Protein AF-A0A5C7N641-F1 (afdb_monomer)

Solvent-accessible surface area (backbone atoms only — not comparable to full-atom values): 6372 Å² total; per-residue (Å²): 141,89,82,84,82,80,81,83,80,82,84,54,81,68,72,78,69,77,80,76,93,69,96,71,88,74,80,72,71,78,81,76,84,82,78,85,91,77,44,74,45,29,48,40,46,48,35,32,66,43,80,44,96,75,79,62,74,55,99,90,38,57,67,62,47,54,71,38,68,55,54,52,99,84,65,50,76,59,46,36,90,82,40,60,68,35,51,74,42,69,83,131

Foldseek 3Di:
DDDDDPDDDDDDPVVVPPDDPDDDDPPPPPCPDDDDPWDWAALEAQAATDTDPDADADPVGGPNGNVHFDADPVRHTDHCVNPVCNHVDDDD

Secondary structure (DSSP, 8-state):
---PPP------GGGGTS---S----------------EEE-SBTTSPPEEES---EETTEETTTT-B--B-TTSPBP-TTT-GGGGG----

pLDDT: mean 78.91, std 22.9, range [30.17, 97.62]

Sequence (92 aa):
MSVSPGSGGHWSIADLLSGCCGSEARTAARIDTMHLNGLFVYPIKSCAGLAVDAWDLDERGLVGDRSYMVVDERGDFLTQREAPQLATVCPE

Mean predicted aligned error: 14.31 Å

Structure (mmCIF, N/CA/C/O backbone):
data_AF-A0A5C7N641-F1
#
_entry.id   AF-A0A5C7N641-F1
#
loop_
_atom_site.group_PDB
_atom_site.id
_atom_site.type_symbol
_atom_site.label_atom_id
_atom_site.label_alt_id
_atom_site.label_comp_id
_atom_site.label_asym_id
_atom_site.label_entity_id
_atom_site.label_seq_id
_atom_site.pdbx_PDB_ins_code
_atom_site.Cartn_x
_atom_site.Cartn_y
_atom_site.Cartn_z
_atom_site.occupancy
_atom_site.B_iso_or_equiv
_atom_site.auth_seq_id
_atom_site.auth_comp_id
_atom_site.auth_asym_id
_atom_site.auth_atom_id
_atom_site.pdbx_PDB_model_num
ATOM 1 N N . MET A 1 1 ? 2.346 27.410 -49.945 1.00 36.22 1 MET A N 1
ATOM 2 C CA . MET A 1 1 ? 2.157 27.473 -48.482 1.00 36.22 1 MET A CA 1
ATOM 3 C C . MET A 1 1 ? 3.330 26.765 -47.840 1.00 36.22 1 MET A C 1
ATOM 5 O O . MET A 1 1 ? 3.460 25.560 -47.985 1.00 36.22 1 MET A O 1
ATOM 9 N N . SER A 1 2 ? 4.235 27.541 -47.255 1.00 30.17 2 SER A N 1
ATOM 10 C CA . SER A 1 2 ? 5.432 27.086 -46.552 1.00 30.17 2 SER A CA 1
ATOM 11 C C . SER A 1 2 ? 5.162 27.122 -45.051 1.00 30.17 2 SER A C 1
ATOM 13 O O . SER A 1 2 ? 4.817 28.181 -44.529 1.00 30.17 2 SER A O 1
ATOM 15 N N . VAL A 1 3 ? 5.339 25.992 -44.370 1.00 35.31 3 VAL A N 1
ATOM 16 C CA . VAL A 1 3 ? 5.433 25.930 -42.908 1.00 35.31 3 VAL A CA 1
ATOM 17 C C . VAL A 1 3 ? 6.716 25.169 -42.590 1.00 35.31 3 VAL A C 1
ATOM 19 O O . VAL A 1 3 ? 6.847 23.996 -42.929 1.00 35.31 3 VAL A O 1
ATOM 22 N N . SER A 1 4 ? 7.691 25.874 -42.022 1.00 34.88 4 SER A N 1
ATOM 23 C CA . SER A 1 4 ? 8.970 25.322 -41.569 1.00 34.88 4 SER A CA 1
ATOM 24 C C . SER A 1 4 ? 8.804 24.632 -40.209 1.00 34.88 4 SER A C 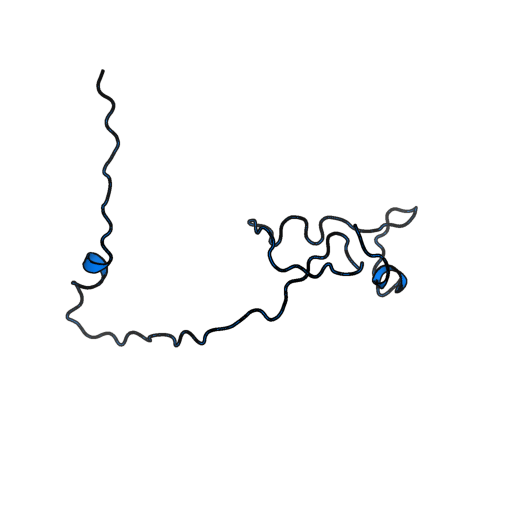1
ATOM 26 O O . SER A 1 4 ? 8.191 25.235 -39.327 1.00 34.88 4 SER A O 1
ATOM 28 N N . PRO A 1 5 ? 9.402 23.453 -39.963 1.00 41.62 5 PRO A N 1
ATOM 29 C CA . PRO A 1 5 ? 9.698 22.997 -38.613 1.00 41.62 5 PRO A CA 1
ATOM 30 C C . PRO A 1 5 ? 11.058 23.561 -38.175 1.00 41.62 5 PRO A C 1
ATOM 32 O O . PRO A 1 5 ? 12.056 23.452 -38.890 1.00 41.62 5 PRO A O 1
ATOM 35 N N . GLY A 1 6 ? 11.081 24.202 -37.007 1.00 38.34 6 GLY A N 1
ATOM 36 C CA . GLY A 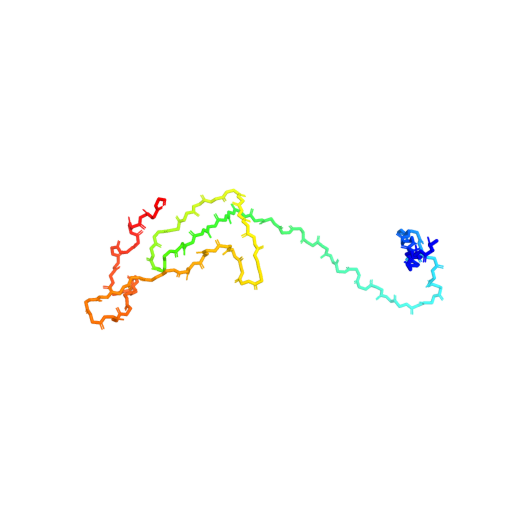1 6 ? 12.287 24.739 -36.384 1.00 38.34 6 GLY A CA 1
ATOM 37 C C . GLY A 1 6 ? 13.311 23.645 -36.075 1.00 38.34 6 GLY A C 1
ATOM 38 O O . GLY A 1 6 ? 12.969 22.606 -35.520 1.00 38.34 6 GLY A O 1
ATOM 39 N N . SER A 1 7 ? 14.554 23.911 -36.483 1.00 45.22 7 SER A N 1
ATOM 40 C CA . SER A 1 7 ? 15.825 23.343 -36.010 1.00 45.22 7 SER A CA 1
ATOM 41 C C . SER A 1 7 ? 15.746 22.047 -35.189 1.00 45.22 7 SER A C 1
ATOM 43 O O . SER A 1 7 ? 15.700 22.070 -33.958 1.00 45.22 7 SER A O 1
ATOM 45 N N . GLY A 1 8 ? 15.840 20.913 -35.886 1.00 40.03 8 GLY A N 1
ATOM 46 C CA . GLY A 1 8 ? 16.262 19.651 -35.293 1.00 40.03 8 GLY A CA 1
ATOM 47 C C . GLY A 1 8 ? 17.738 19.723 -34.901 1.00 40.03 8 GLY A C 1
ATOM 48 O O . GLY A 1 8 ? 18.612 19.762 -35.765 1.00 40.03 8 GLY A O 1
ATOM 49 N N . GLY A 1 9 ? 18.011 19.747 -33.599 1.00 43.78 9 GLY A N 1
ATOM 50 C CA . GLY A 1 9 ? 19.333 19.444 -33.062 1.00 43.78 9 GLY A CA 1
ATOM 51 C C . GLY A 1 9 ? 19.522 17.931 -33.046 1.00 43.78 9 GLY A C 1
ATOM 52 O O . GLY A 1 9 ? 18.836 17.227 -32.309 1.00 43.78 9 GLY A O 1
ATOM 53 N N . HIS A 1 10 ? 20.417 17.424 -33.886 1.00 41.88 10 HIS A N 1
ATOM 54 C CA . HIS A 1 10 ? 20.952 16.073 -33.765 1.00 41.88 10 HIS A CA 1
ATOM 55 C C . HIS A 1 10 ? 21.932 16.078 -32.585 1.00 41.88 10 HIS A C 1
ATOM 57 O O . HIS A 1 10 ? 22.986 16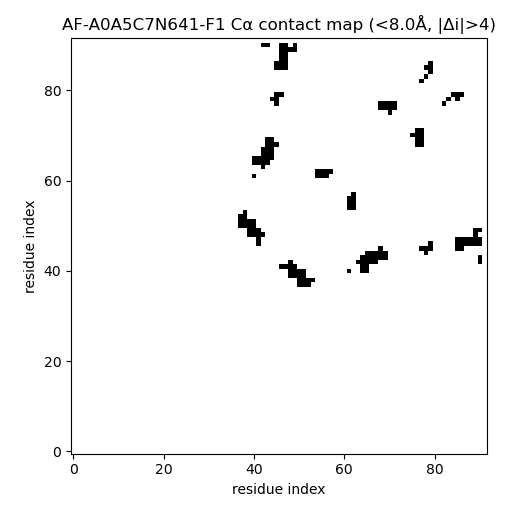.695 -32.682 1.00 41.88 10 HIS A O 1
ATOM 63 N N . TRP A 1 11 ? 21.576 15.450 -31.464 1.00 45.81 11 TRP A N 1
ATOM 64 C CA . TRP A 1 11 ? 22.476 15.310 -30.316 1.00 45.81 11 TRP A CA 1
ATOM 65 C C . TRP A 1 11 ? 23.161 13.948 -30.419 1.00 45.81 11 TRP A C 1
ATOM 67 O O . TRP A 1 11 ? 22.590 12.929 -30.026 1.00 45.81 11 TRP A O 1
ATOM 77 N N . SER A 1 12 ? 24.359 13.908 -31.003 1.00 51.03 12 SER A N 1
ATOM 78 C CA . SER A 1 12 ? 25.182 12.700 -30.983 1.00 51.03 12 SER A CA 1
ATOM 79 C C . SER A 1 12 ? 25.862 12.575 -29.621 1.00 51.03 12 SER A C 1
ATOM 81 O O . SER A 1 12 ? 26.415 13.539 -29.096 1.00 51.03 12 SER A O 1
ATOM 83 N N . ILE A 1 13 ? 25.886 11.362 -29.061 1.00 54.00 13 ILE A N 1
ATOM 84 C CA . ILE A 1 13 ? 26.623 11.041 -27.824 1.00 54.00 13 ILE A CA 1
ATOM 85 C C . ILE A 1 13 ? 28.118 11.403 -27.961 1.00 54.00 13 ILE A C 1
ATOM 87 O O . ILE A 1 13 ? 28.779 11.703 -26.968 1.00 54.00 13 ILE A O 1
ATOM 91 N N . ALA A 1 14 ? 28.649 11.437 -29.189 1.00 53.12 14 ALA A N 1
ATOM 92 C CA . ALA A 1 14 ? 30.031 11.826 -29.460 1.00 53.12 14 ALA A CA 1
ATOM 93 C C . ALA A 1 14 ? 30.314 13.324 -29.210 1.00 53.12 14 ALA A C 1
ATOM 95 O O . ALA A 1 14 ? 31.438 13.669 -28.843 1.00 53.12 14 ALA A O 1
ATOM 96 N N . ASP A 1 15 ? 29.311 14.202 -29.328 1.00 49.25 15 ASP A N 1
ATOM 97 C CA . ASP A 1 15 ? 29.491 15.654 -29.162 1.00 49.25 15 ASP A CA 1
ATOM 98 C C . ASP A 1 15 ? 29.662 16.060 -27.689 1.00 49.25 15 ASP A C 1
ATOM 100 O O . ASP A 1 15 ? 30.272 17.083 -27.383 1.00 49.25 15 ASP A O 1
ATOM 104 N N . LEU A 1 16 ? 29.207 15.219 -26.753 1.00 54.16 16 LEU A N 1
ATOM 105 C CA . LEU A 1 16 ? 29.373 15.430 -25.310 1.00 54.16 16 LEU A CA 1
ATOM 106 C C . LEU A 1 16 ? 30.783 15.099 -24.794 1.00 54.16 16 LEU A C 1
ATOM 108 O O . LEU A 1 16 ? 31.105 15.432 -23.654 1.00 54.16 16 LEU A O 1
ATOM 112 N N . LEU A 1 17 ? 31.631 14.448 -25.597 1.00 54.88 17 LEU A N 1
ATOM 113 C CA . LEU A 1 17 ? 32.933 13.944 -25.141 1.00 54.88 17 LEU A CA 1
ATOM 114 C C . LEU A 1 17 ? 34.146 14.664 -25.746 1.00 54.88 17 LEU A C 1
ATOM 116 O O . LEU A 1 17 ? 35.263 14.438 -25.284 1.00 54.88 17 LEU A O 1
ATOM 120 N N . SER A 1 18 ? 33.964 15.557 -26.723 1.00 51.22 18 SER A N 1
ATOM 121 C CA . SER A 1 18 ? 35.087 16.141 -27.475 1.00 51.22 18 SER A CA 1
ATOM 122 C C . SER A 1 18 ? 35.474 17.572 -27.074 1.00 51.22 18 SER A C 1
ATOM 124 O O . SER A 1 18 ? 36.004 18.325 -27.892 1.00 51.22 18 SER A O 1
ATOM 126 N N . GLY A 1 19 ? 35.256 17.961 -25.816 1.00 47.34 19 GLY A N 1
ATOM 127 C CA . GLY A 1 19 ? 35.595 19.308 -25.358 1.00 47.34 19 GLY A CA 1
ATOM 128 C C . GLY A 1 19 ? 35.880 19.414 -23.869 1.00 47.34 19 GLY A C 1
ATOM 129 O O . GLY A 1 19 ? 35.109 20.052 -23.174 1.00 47.34 19 GLY A O 1
ATOM 130 N N . CYS A 1 20 ? 36.974 18.817 -23.382 1.00 42.22 20 CYS A N 1
ATOM 131 C CA . CYS A 1 20 ? 37.573 19.145 -22.077 1.00 42.22 20 CYS A CA 1
ATOM 132 C C . CYS A 1 20 ? 39.040 18.671 -22.027 1.00 42.22 20 CYS A C 1
ATOM 134 O O . CYS A 1 20 ? 39.350 17.605 -21.496 1.00 42.22 20 CYS A O 1
ATOM 136 N N . CYS A 1 21 ? 39.956 19.467 -22.586 1.00 44.25 21 CYS A N 1
ATOM 137 C CA . CYS A 1 21 ? 41.355 19.462 -22.156 1.00 44.25 21 CYS A CA 1
ATOM 138 C C . CYS A 1 21 ? 41.475 20.515 -21.051 1.00 44.25 21 CYS A C 1
ATOM 140 O O . CYS A 1 21 ? 41.463 21.711 -21.331 1.00 44.25 21 CYS A O 1
ATOM 142 N N . GLY A 1 22 ? 41.501 20.067 -19.799 1.00 43.56 22 GLY A N 1
ATOM 143 C CA . GLY A 1 22 ? 41.584 20.952 -18.641 1.00 43.56 22 GLY A CA 1
ATOM 144 C C . GLY A 1 22 ? 41.036 20.285 -17.389 1.00 43.56 22 GLY A C 1
ATOM 145 O O . GLY A 1 22 ? 39.835 20.107 -17.261 1.00 43.56 22 GLY A O 1
ATOM 146 N N . SER A 1 23 ? 41.958 19.872 -16.520 1.00 56.31 23 SER A N 1
ATOM 147 C CA . SER A 1 23 ? 41.809 19.647 -15.078 1.00 56.31 23 SER A CA 1
ATOM 148 C C . SER A 1 23 ? 40.421 19.934 -14.487 1.00 56.31 23 SER A C 1
ATOM 150 O O . SER A 1 23 ? 40.140 21.075 -14.144 1.00 56.31 23 SER A O 1
ATOM 152 N N . GLU A 1 24 ? 39.639 18.887 -14.232 1.00 43.28 24 GLU A N 1
ATOM 153 C CA . GLU A 1 24 ? 38.748 18.819 -13.072 1.00 43.28 24 GLU A CA 1
ATOM 154 C C . GLU A 1 24 ? 38.382 17.355 -12.832 1.00 43.28 24 GLU A C 1
ATOM 156 O O . GLU A 1 24 ? 37.876 16.648 -13.708 1.00 43.28 24 GLU A O 1
ATOM 161 N N . ALA A 1 25 ? 38.749 16.867 -11.650 1.00 49.72 25 ALA A N 1
ATOM 162 C CA . ALA A 1 25 ? 38.477 15.519 -11.198 1.00 49.72 25 ALA A CA 1
ATOM 163 C C . ALA A 1 25 ? 36.963 15.276 -11.225 1.00 49.72 25 ALA A C 1
ATOM 165 O O . ALA A 1 25 ? 36.234 15.673 -10.319 1.00 49.72 25 ALA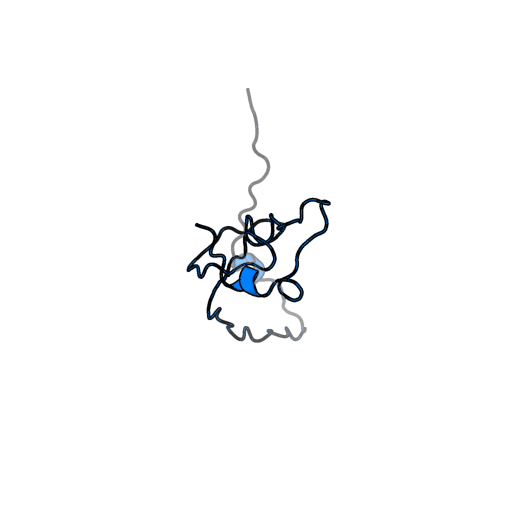 A O 1
ATOM 166 N N . ARG A 1 26 ? 36.480 14.615 -12.281 1.00 49.62 26 ARG A N 1
ATOM 167 C CA . ARG A 1 26 ? 35.128 14.070 -12.309 1.00 49.62 26 ARG A CA 1
ATOM 168 C C . ARG A 1 26 ? 35.066 12.998 -11.233 1.00 49.62 26 ARG A C 1
ATOM 170 O O . ARG A 1 26 ? 35.589 11.901 -11.422 1.00 49.62 26 ARG A O 1
ATOM 177 N N . THR A 1 27 ? 34.424 13.318 -10.114 1.00 53.91 27 THR A N 1
ATOM 178 C CA . THR A 1 27 ? 33.841 12.325 -9.214 1.00 53.91 27 THR A CA 1
ATOM 179 C C . THR A 1 27 ? 32.858 11.512 -10.046 1.00 53.91 27 THR A C 1
ATOM 181 O O . THR A 1 27 ? 31.684 11.849 -10.164 1.00 53.91 27 THR A O 1
ATOM 184 N N . ALA A 1 28 ? 33.361 10.466 -10.700 1.00 59.72 28 ALA A N 1
ATOM 185 C CA . ALA A 1 28 ? 32.547 9.391 -11.221 1.00 59.72 28 ALA A CA 1
ATOM 186 C C . ALA A 1 28 ? 31.926 8.729 -9.992 1.00 59.72 28 ALA A C 1
ATOM 188 O O . ALA A 1 28 ? 32.549 7.890 -9.340 1.00 59.72 28 ALA A O 1
ATOM 189 N N . ALA A 1 29 ? 30.740 9.204 -9.612 1.00 65.69 29 ALA A N 1
ATOM 190 C CA . ALA A 1 29 ? 29.919 8.542 -8.621 1.00 65.69 29 ALA A CA 1
ATOM 191 C C . ALA A 1 29 ? 29.815 7.076 -9.051 1.00 65.69 29 ALA A C 1
ATOM 193 O O . ALA A 1 29 ? 29.410 6.781 -10.178 1.00 65.69 29 ALA A O 1
ATOM 194 N N . ARG A 1 30 ? 30.265 6.161 -8.190 1.00 66.44 30 ARG A N 1
ATOM 195 C CA . ARG A 1 30 ? 30.036 4.735 -8.400 1.00 66.44 30 ARG A CA 1
ATOM 196 C C . ARG A 1 30 ? 28.529 4.549 -8.541 1.00 66.44 30 ARG A C 1
ATOM 198 O O . ARG A 1 30 ? 27.789 4.883 -7.620 1.00 66.44 30 ARG A O 1
ATOM 205 N N . ILE A 1 31 ? 28.084 4.056 -9.694 1.00 71.44 31 ILE A N 1
ATOM 206 C CA . ILE A 1 31 ? 26.729 3.527 -9.830 1.00 71.44 31 ILE A CA 1
ATOM 207 C C . ILE A 1 31 ? 26.751 2.185 -9.099 1.00 71.44 31 ILE A C 1
ATOM 209 O O . ILE A 1 31 ? 26.989 1.139 -9.702 1.00 71.44 31 ILE A O 1
ATOM 213 N N . ASP A 1 32 ? 26.581 2.217 -7.780 1.00 80.00 32 ASP A N 1
ATOM 214 C CA . ASP A 1 32 ? 26.207 1.006 -7.062 1.00 80.00 32 ASP A CA 1
ATOM 215 C C . ASP A 1 32 ? 24.795 0.650 -7.528 1.00 80.00 32 ASP A C 1
ATOM 217 O O . ASP A 1 32 ? 23.845 1.423 -7.392 1.00 80.00 32 ASP A O 1
ATOM 221 N N . THR A 1 33 ? 24.688 -0.491 -8.203 1.00 84.69 33 THR A N 1
ATOM 222 C CA . THR A 1 33 ? 23.442 -0.913 -8.841 1.00 84.69 33 THR A CA 1
ATOM 223 C C . THR A 1 33 ? 22.505 -1.442 -7.759 1.00 84.69 33 THR A C 1
ATOM 225 O O . THR A 1 33 ? 22.751 -2.497 -7.178 1.00 84.69 33 THR A O 1
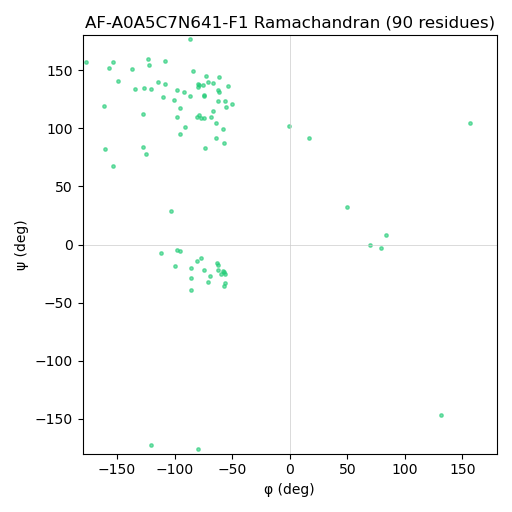ATOM 228 N N . MET A 1 34 ? 21.447 -0.688 -7.457 1.00 89.75 34 MET A N 1
ATOM 229 C CA . MET A 1 34 ? 20.401 -1.096 -6.520 1.00 89.75 34 MET A CA 1
ATOM 230 C C . MET A 1 34 ? 19.276 -1.804 -7.278 1.00 89.75 34 MET A C 1
ATOM 232 O O . MET A 1 34 ? 18.773 -1.292 -8.276 1.00 89.75 34 MET A O 1
ATOM 236 N N . HIS A 1 35 ? 18.866 -2.969 -6.779 1.00 92.00 35 HIS A N 1
ATOM 237 C CA . HIS A 1 35 ? 17.748 -3.737 -7.323 1.00 92.00 35 HIS A CA 1
ATOM 238 C C . HIS A 1 35 ? 16.543 -3.671 -6.382 1.00 92.00 35 HIS A C 1
ATOM 240 O O . HIS A 1 35 ? 16.687 -3.791 -5.164 1.00 92.00 35 HIS A O 1
ATOM 246 N N . LEU A 1 36 ? 15.348 -3.508 -6.954 1.00 92.88 36 LEU A N 1
ATOM 247 C CA . LEU A 1 36 ? 14.093 -3.645 -6.221 1.00 92.88 36 LEU A CA 1
ATOM 248 C C . LEU A 1 36 ? 13.825 -5.131 -5.961 1.00 92.88 36 LEU A C 1
ATOM 250 O O . LEU A 1 36 ? 13.837 -5.932 -6.890 1.00 92.88 36 LEU A O 1
ATOM 254 N N . ASN A 1 37 ? 13.577 -5.493 -4.702 1.00 96.06 37 ASN A N 1
ATOM 255 C CA . ASN A 1 37 ? 13.238 -6.870 -4.321 1.00 96.06 37 ASN A CA 1
ATOM 256 C C . ASN A 1 37 ? 11.735 -7.178 -4.454 1.00 96.06 37 ASN A C 1
ATOM 258 O O . ASN A 1 37 ? 11.337 -8.335 -4.497 1.00 96.06 37 ASN A O 1
ATOM 262 N N . GLY A 1 38 ? 10.889 -6.151 -4.480 1.00 96.12 38 GLY A N 1
ATOM 263 C CA . GLY A 1 38 ? 9.447 -6.304 -4.616 1.00 96.12 38 GLY A CA 1
ATOM 264 C C . GLY A 1 38 ? 8.753 -4.953 -4.685 1.00 96.12 38 GLY A C 1
ATOM 265 O O . GLY A 1 38 ? 9.295 -3.948 -4.217 1.00 96.12 38 GLY A O 1
ATOM 266 N N . LEU A 1 39 ? 7.560 -4.948 -5.271 1.00 97.00 39 LEU A N 1
ATOM 267 C CA . LEU A 1 39 ? 6.719 -3.772 -5.426 1.00 97.00 39 LEU A CA 1
ATOM 268 C C . LEU A 1 39 ? 5.333 -4.072 -4.854 1.00 97.00 39 LEU A C 1
ATOM 270 O O . LEU A 1 39 ? 4.774 -5.146 -5.079 1.00 97.00 39 LEU A O 1
ATOM 274 N N . PHE A 1 40 ? 4.807 -3.127 -4.077 1.00 96.62 40 PHE A N 1
ATOM 275 C CA . PHE A 1 40 ? 3.527 -3.268 -3.394 1.00 96.62 40 PHE A CA 1
ATOM 276 C C . PHE A 1 40 ? 2.694 -2.002 -3.556 1.00 96.62 40 PHE A C 1
ATOM 278 O O . PHE A 1 40 ? 3.203 -0.902 -3.339 1.00 96.62 40 PHE A O 1
ATOM 285 N N . VAL A 1 41 ? 1.415 -2.173 -3.885 1.00 96.75 41 VAL A N 1
ATOM 286 C CA . VAL A 1 41 ? 0.435 -1.088 -4.033 1.00 96.75 41 VAL A CA 1
ATOM 287 C C . VAL A 1 41 ? -0.630 -1.226 -2.950 1.00 96.75 41 VAL A C 1
ATOM 289 O O . VAL A 1 41 ? -1.081 -2.327 -2.649 1.00 96.75 41 VAL A O 1
ATOM 292 N N . TYR A 1 42 ? -1.056 -0.112 -2.365 1.00 96.94 42 TYR A N 1
ATOM 293 C CA . TYR A 1 42 ? -2.054 -0.048 -1.300 1.00 96.94 42 TYR A CA 1
ATOM 294 C C . TYR A 1 42 ? -3.194 0.890 -1.714 1.00 96.94 42 TYR A C 1
ATOM 296 O O . TYR A 1 42 ? -3.244 2.027 -1.237 1.00 96.94 42 TYR A O 1
ATOM 304 N N . PRO A 1 43 ? -4.135 0.455 -2.575 1.00 95.94 43 PRO A N 1
ATOM 305 C CA . PRO A 1 43 ? -5.189 1.335 -3.092 1.00 95.94 43 PRO A CA 1
ATOM 306 C C . PRO A 1 43 ? -6.031 1.983 -1.981 1.00 95.94 43 PRO A C 1
ATOM 308 O O . PRO A 1 43 ? -6.413 3.151 -2.074 1.00 95.94 43 PRO A O 1
ATOM 311 N N . ILE A 1 44 ? -6.268 1.235 -0.896 1.00 96.81 44 ILE A N 1
ATOM 312 C CA . ILE A 1 44 ? -6.982 1.686 0.301 1.00 96.81 44 ILE A CA 1
ATOM 313 C C . ILE A 1 44 ? -5.991 1.807 1.464 1.00 96.81 44 ILE A C 1
ATOM 315 O O . ILE A 1 44 ? -5.284 0.857 1.810 1.00 96.81 44 ILE A O 1
ATOM 319 N N . LYS A 1 45 ? -5.955 2.977 2.110 1.00 95.56 45 LYS A N 1
ATOM 320 C CA . LYS A 1 45 ? -5.144 3.220 3.308 1.00 95.56 45 LYS A CA 1
ATOM 321 C C . LYS A 1 45 ? -5.449 2.173 4.383 1.00 95.56 45 LYS A C 1
ATOM 323 O O . LYS A 1 45 ? -6.605 1.904 4.684 1.00 95.56 45 LYS A O 1
ATOM 328 N N . SER A 1 46 ? -4.392 1.662 5.016 1.00 95.81 46 SER A N 1
ATOM 329 C CA . SER A 1 46 ? -4.457 0.714 6.140 1.00 95.81 46 SER A CA 1
ATOM 330 C C . SER A 1 46 ? -4.950 -0.702 5.806 1.00 95.81 46 SER A C 1
ATOM 332 O O . SER A 1 46 ? -4.940 -1.544 6.706 1.00 95.81 46 SER A O 1
ATOM 334 N N . CYS A 1 47 ? -5.290 -0.985 4.543 1.00 96.50 47 CYS A N 1
ATOM 335 C CA . CYS A 1 47 ? -5.645 -2.322 4.063 1.00 96.50 47 CYS A CA 1
ATOM 336 C C . CYS A 1 47 ? -4.427 -3.152 3.621 1.00 96.50 47 CYS A C 1
ATOM 338 O O . CYS A 1 47 ? -3.287 -2.674 3.664 1.00 96.50 47 CYS A O 1
ATOM 340 N N . ALA A 1 48 ? -4.660 -4.408 3.224 1.00 96.00 48 ALA A N 1
ATOM 341 C CA . ALA A 1 48 ? -3.614 -5.273 2.687 1.00 96.00 48 ALA A CA 1
ATOM 342 C C . ALA A 1 48 ? -3.018 -4.688 1.396 1.00 96.00 48 ALA A C 1
ATOM 344 O O . ALA A 1 48 ? -3.718 -4.073 0.591 1.00 96.00 48 ALA A O 1
ATOM 345 N N . GLY A 1 49 ? -1.711 -4.883 1.215 1.00 94.81 49 GLY A N 1
ATOM 346 C CA . GLY A 1 49 ? -1.011 -4.487 -0.005 1.00 94.81 49 GLY A CA 1
ATOM 347 C C . GLY A 1 49 ? -1.126 -5.545 -1.096 1.00 94.81 49 GLY A C 1
ATOM 348 O O . GLY A 1 49 ? -1.162 -6.741 -0.809 1.00 94.81 49 GLY A O 1
ATOM 349 N N . LEU A 1 50 ? -1.118 -5.091 -2.342 1.00 94.81 50 LEU A N 1
ATOM 350 C CA . LEU A 1 50 ? -1.086 -5.909 -3.546 1.00 94.81 50 LEU A CA 1
ATOM 351 C C . LEU A 1 50 ? 0.363 -6.050 -4.001 1.00 94.81 50 LEU A C 1
ATOM 353 O O . LEU A 1 50 ? 1.000 -5.047 -4.317 1.00 94.81 50 LEU A O 1
ATOM 357 N N . ALA A 1 51 ? 0.890 -7.273 -4.019 1.00 96.12 51 ALA A N 1
ATOM 358 C CA . ALA A 1 51 ? 2.196 -7.548 -4.611 1.00 96.12 51 ALA A CA 1
ATOM 359 C C . ALA A 1 51 ? 2.080 -7.511 -6.140 1.00 96.12 51 ALA A C 1
ATOM 361 O O . ALA A 1 51 ? 1.203 -8.165 -6.702 1.00 96.12 51 ALA A O 1
ATOM 362 N N . VAL A 1 52 ? 2.953 -6.753 -6.801 1.00 95.50 52 VAL A N 1
ATOM 363 C CA . VAL A 1 52 ? 2.914 -6.550 -8.255 1.00 95.50 52 VAL A CA 1
ATOM 364 C C . VAL A 1 52 ? 4.314 -6.640 -8.857 1.00 95.50 52 VAL A C 1
ATOM 366 O O . VAL A 1 52 ? 5.301 -6.306 -8.205 1.00 95.50 52 VAL A O 1
ATOM 369 N N . ASP A 1 53 ? 4.397 -7.060 -10.117 1.00 96.38 53 ASP A N 1
ATOM 370 C CA . ASP A 1 53 ? 5.670 -7.125 -10.851 1.00 96.38 53 ASP A CA 1
ATOM 371 C C . ASP A 1 53 ? 6.028 -5.784 -11.510 1.00 96.38 53 ASP A C 1
ATOM 373 O O . ASP A 1 53 ? 7.199 -5.454 -11.696 1.00 96.38 53 ASP A O 1
ATOM 377 N N . ALA A 1 54 ? 5.009 -5.003 -11.864 1.00 96.19 54 ALA A N 1
ATOM 378 C CA . ALA A 1 54 ? 5.126 -3.695 -12.488 1.00 96.19 54 ALA A CA 1
ATOM 379 C C . ALA A 1 54 ? 3.889 -2.854 -12.160 1.00 96.19 54 ALA A C 1
ATOM 381 O O . ALA A 1 54 ? 2.826 -3.397 -11.856 1.00 96.19 54 ALA A O 1
ATOM 382 N N . TRP A 1 55 ? 4.030 -1.533 -12.230 1.00 97.00 55 TRP A N 1
ATOM 383 C CA . TRP A 1 55 ? 2.929 -0.603 -12.018 1.00 97.00 55 TRP A CA 1
ATOM 384 C C . TRP A 1 55 ? 3.213 0.734 -12.700 1.00 97.00 55 TRP A C 1
ATOM 386 O O . TRP A 1 55 ? 4.377 1.117 -12.845 1.00 97.00 55 TRP A O 1
ATOM 396 N N . ASP A 1 56 ? 2.158 1.445 -13.087 1.00 97.62 56 ASP A N 1
ATOM 397 C CA . ASP A 1 56 ? 2.290 2.764 -13.697 1.00 97.62 56 ASP A CA 1
ATOM 398 C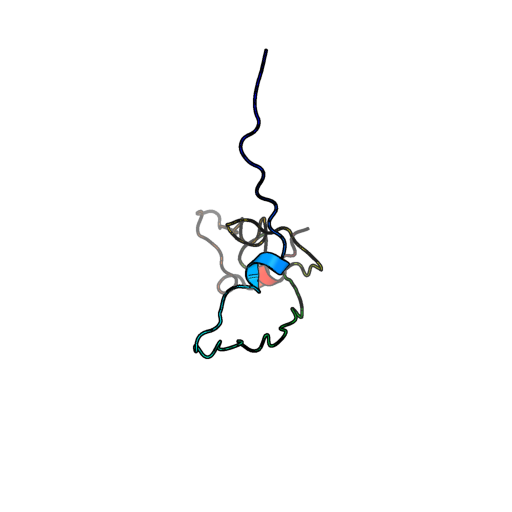 C . ASP A 1 56 ? 2.689 3.816 -12.657 1.00 97.62 56 ASP A C 1
ATOM 400 O O . ASP A 1 56 ? 2.260 3.781 -11.498 1.00 97.62 56 ASP A O 1
ATOM 404 N N . LEU A 1 57 ? 3.507 4.776 -13.085 1.00 97.56 57 LEU A N 1
ATOM 405 C CA . LEU A 1 57 ? 3.984 5.877 -12.256 1.00 97.56 57 LEU A CA 1
ATOM 406 C C . LEU A 1 57 ? 3.559 7.212 -12.868 1.00 97.56 57 LEU A C 1
ATOM 408 O O . LEU A 1 57 ? 3.759 7.445 -14.060 1.00 97.56 57 LEU A O 1
ATOM 412 N N . ASP A 1 58 ? 3.031 8.100 -12.034 1.00 96.25 58 ASP A N 1
ATOM 413 C CA . ASP A 1 58 ? 2.774 9.496 -12.370 1.00 96.25 58 ASP A CA 1
ATOM 414 C C . ASP A 1 58 ? 3.548 10.446 -11.434 1.00 96.25 58 ASP A C 1
ATOM 416 O O . ASP A 1 58 ? 4.391 10.038 -10.632 1.00 96.25 58 ASP A O 1
ATOM 420 N N . GLU A 1 59 ? 3.277 11.745 -11.542 1.00 96.69 59 GLU A N 1
ATOM 421 C CA . GLU A 1 59 ? 3.891 12.785 -10.706 1.00 96.69 59 GLU A CA 1
ATOM 422 C C . GLU A 1 59 ? 3.571 12.668 -9.201 1.00 96.69 59 GLU A C 1
ATOM 424 O O . GLU A 1 59 ? 4.251 13.281 -8.376 1.00 96.69 59 GLU A O 1
ATOM 429 N N . ARG A 1 60 ? 2.550 1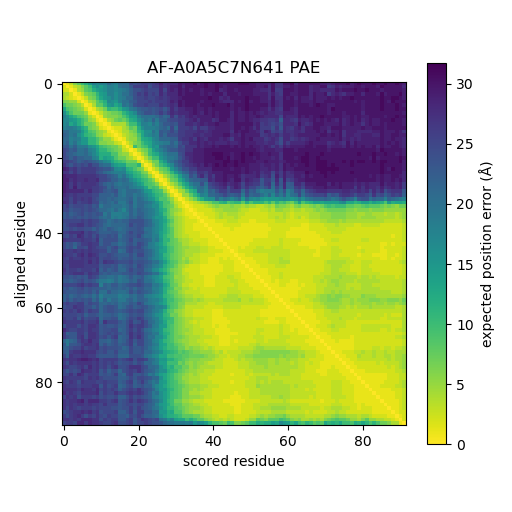1.887 -8.829 1.00 93.88 60 ARG A N 1
ATOM 430 C CA . ARG A 1 60 ? 2.098 11.649 -7.450 1.00 93.88 60 ARG A CA 1
ATOM 431 C C . ARG A 1 60 ? 2.624 10.327 -6.891 1.00 93.88 60 ARG A C 1
ATOM 433 O O . ARG A 1 60 ? 2.638 10.164 -5.670 1.00 93.88 60 ARG A O 1
ATOM 440 N N . GLY A 1 61 ? 3.071 9.413 -7.748 1.00 95.12 61 GLY A N 1
ATOM 441 C CA . GLY A 1 61 ? 3.653 8.130 -7.373 1.00 95.12 61 GLY A CA 1
ATOM 442 C C . GLY A 1 61 ? 3.043 6.974 -8.157 1.00 95.12 61 GLY A C 1
ATOM 443 O O . GLY A 1 61 ? 2.714 7.111 -9.332 1.00 95.12 61 GLY A O 1
ATOM 444 N N . LEU A 1 62 ? 2.939 5.807 -7.516 1.00 96.81 62 LEU A N 1
ATOM 445 C CA . LEU A 1 62 ? 2.273 4.648 -8.110 1.00 96.81 62 LEU A CA 1
ATOM 446 C C . LEU A 1 62 ? 0.801 5.001 -8.344 1.00 96.81 62 LEU A C 1
ATOM 448 O O . LEU A 1 62 ? 0.102 5.389 -7.406 1.00 96.81 62 LEU A O 1
ATOM 452 N N . VAL A 1 63 ? 0.334 4.879 -9.585 1.00 97.12 63 VAL A N 1
ATOM 453 C CA . VAL A 1 63 ? -1.016 5.305 -9.972 1.00 97.12 63 VAL A CA 1
ATOM 454 C C . VAL A 1 63 ? -2.061 4.613 -9.091 1.00 97.12 63 VAL A C 1
ATOM 456 O O . VAL A 1 63 ? -2.101 3.390 -8.997 1.00 97.12 63 VAL A O 1
ATOM 459 N N . GLY A 1 64 ? -2.911 5.390 -8.419 1.00 94.44 64 GLY A N 1
ATOM 460 C CA . GLY A 1 64 ? -3.969 4.859 -7.551 1.00 94.44 64 GLY A CA 1
ATOM 461 C C . GLY A 1 64 ? -3.521 4.394 -6.158 1.00 94.44 64 GLY A C 1
ATOM 462 O O . GLY A 1 64 ? -4.378 4.051 -5.340 1.00 94.44 64 GLY A O 1
ATOM 463 N N . ASP A 1 65 ? -2.225 4.429 -5.827 1.00 96.50 65 ASP A N 1
ATOM 464 C CA . ASP A 1 65 ? -1.754 4.103 -4.477 1.00 96.50 65 ASP A CA 1
ATOM 465 C C . ASP A 1 65 ? -2.326 5.089 -3.446 1.00 96.50 65 ASP A C 1
ATOM 467 O O . ASP A 1 65 ? -2.340 6.305 -3.647 1.00 96.50 65 ASP A O 1
ATOM 471 N N . ARG A 1 66 ? -2.850 4.549 -2.340 1.00 95.00 66 ARG A N 1
ATOM 472 C CA . ARG A 1 66 ? -3.469 5.270 -1.211 1.00 95.00 66 ARG A CA 1
ATOM 473 C C . ARG A 1 66 ? -4.522 6.306 -1.613 1.00 95.00 66 ARG A C 1
ATOM 475 O O . ARG A 1 66 ? -4.685 7.321 -0.935 1.00 95.00 66 ARG A O 1
ATOM 482 N N . SER A 1 67 ? -5.251 6.048 -2.694 1.00 95.56 67 SER A N 1
ATOM 483 C CA . SER A 1 67 ? -6.281 6.963 -3.199 1.00 95.56 67 SER A CA 1
ATOM 484 C C . SER A 1 67 ? -7.612 6.861 -2.445 1.00 95.56 67 SER A C 1
ATOM 486 O O . SER A 1 67 ? -8.443 7.760 -2.553 1.00 95.56 67 SER A O 1
ATOM 488 N N . TYR A 1 68 ? -7.796 5.809 -1.642 1.00 95.31 68 TYR A N 1
ATOM 489 C CA . TYR A 1 68 ? -8.989 5.587 -0.827 1.00 95.31 68 TYR A CA 1
ATOM 490 C C . TYR A 1 68 ? -8.656 5.428 0.657 1.00 95.31 68 TYR A C 1
ATOM 492 O O . TYR A 1 68 ? -7.537 5.087 1.048 1.00 95.31 68 TYR A O 1
ATOM 500 N N . MET A 1 69 ? -9.662 5.638 1.501 1.00 95.69 69 MET A N 1
ATOM 501 C CA . MET A 1 69 ? -9.576 5.455 2.945 1.00 95.69 69 MET A CA 1
ATOM 502 C C . MET A 1 69 ? -10.939 5.033 3.485 1.00 95.69 69 MET A C 1
ATOM 504 O O . MET A 1 69 ? -11.965 5.535 3.031 1.00 95.69 69 MET A O 1
ATOM 508 N N . VAL A 1 70 ? -10.938 4.118 4.451 1.00 95.50 70 VAL A N 1
ATOM 509 C CA . VAL A 1 70 ? -12.157 3.717 5.156 1.00 95.50 70 VAL A CA 1
ATOM 510 C C . VAL A 1 70 ? -12.485 4.766 6.214 1.00 95.50 70 VAL A C 1
ATOM 512 O O . VAL A 1 70 ? -11.600 5.213 6.949 1.00 95.50 70 VAL A O 1
ATOM 515 N N . VAL A 1 71 ? -13.757 5.139 6.286 1.00 96.38 71 VAL A N 1
ATOM 516 C CA . VAL A 1 71 ? -14.303 6.026 7.312 1.00 96.38 71 VAL A CA 1
ATOM 517 C C . VAL A 1 71 ? -15.436 5.327 8.051 1.00 96.38 71 VAL A C 1
ATOM 519 O O . VAL A 1 71 ? -16.059 4.412 7.507 1.00 96.38 71 VAL A O 1
ATOM 522 N N . ASP A 1 72 ? -15.686 5.739 9.286 1.00 94.50 72 ASP A N 1
ATOM 523 C CA . ASP A 1 72 ? -16.856 5.301 10.041 1.00 94.50 72 ASP A CA 1
ATOM 524 C C . ASP A 1 72 ? -18.132 6.067 9.630 1.00 94.50 72 ASP A C 1
ATOM 526 O O . ASP A 1 72 ? -18.133 6.901 8.722 1.00 94.50 72 ASP A O 1
ATOM 530 N N . GLU A 1 73 ? -19.244 5.796 10.319 1.00 96.19 73 GLU A N 1
ATOM 531 C CA . GLU A 1 73 ? -20.540 6.446 10.067 1.00 96.19 73 GLU A CA 1
ATOM 532 C C . GLU A 1 73 ? -20.526 7.967 10.299 1.00 96.19 73 GLU A C 1
ATOM 534 O O . GLU A 1 73 ? -21.417 8.678 9.832 1.00 96.19 73 GLU A O 1
ATOM 539 N N . ARG A 1 74 ? -19.528 8.482 11.023 1.00 96.38 74 ARG A N 1
ATOM 540 C CA . ARG A 1 74 ? -19.351 9.906 11.330 1.00 96.38 74 ARG A CA 1
ATOM 541 C C . ARG A 1 74 ? -18.396 10.587 10.350 1.00 96.38 74 ARG A C 1
ATOM 543 O O . ARG A 1 74 ? -18.264 11.809 10.396 1.00 96.38 74 ARG A O 1
ATOM 550 N N . GLY A 1 75 ? -17.779 9.821 9.450 1.00 95.50 75 GLY A N 1
ATOM 551 C CA . GLY A 1 75 ? -16.776 10.297 8.505 1.00 95.50 75 GLY A CA 1
ATOM 552 C C . GLY A 1 75 ? -15.366 10.367 9.093 1.00 95.50 75 GLY A C 1
ATOM 553 O O . GLY A 1 75 ? -14.469 10.889 8.428 1.00 95.50 75 GLY A O 1
ATOM 554 N N . ASP A 1 76 ? -15.154 9.848 10.306 1.00 95.81 76 ASP A N 1
ATOM 555 C CA . ASP A 1 76 ? -13.832 9.793 10.919 1.00 95.81 76 ASP A CA 1
ATOM 556 C C . ASP A 1 76 ? -13.017 8.674 10.261 1.00 95.81 76 ASP A C 1
ATOM 558 O O . ASP A 1 76 ? -13.516 7.580 9.984 1.00 95.81 76 ASP A O 1
ATOM 562 N N . PHE A 1 77 ? -11.747 8.950 9.967 1.00 95.00 77 PHE A N 1
ATOM 563 C CA . PHE A 1 77 ? -10.891 7.970 9.309 1.00 95.00 77 PHE A CA 1
ATOM 564 C C . PHE A 1 77 ? -10.537 6.822 10.247 1.00 95.00 77 PHE A C 1
ATOM 566 O O . PHE A 1 77 ?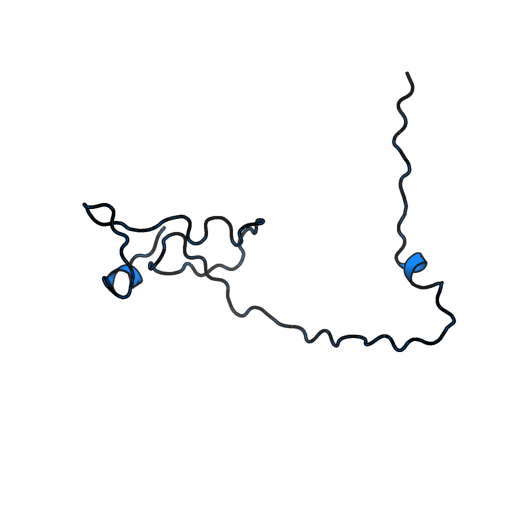 -10.190 7.035 11.406 1.00 95.00 77 PHE A O 1
ATOM 573 N N . LEU A 1 78 ? -10.538 5.605 9.708 1.00 95.88 78 LEU A N 1
ATOM 574 C CA . LEU A 1 78 ? -10.078 4.428 10.430 1.00 95.88 78 LEU A CA 1
ATOM 575 C C . LEU A 1 78 ? -8.635 4.099 10.055 1.00 95.88 78 LEU A C 1
ATOM 577 O O . LEU A 1 78 ? -8.263 4.046 8.879 1.00 95.88 78 LEU A O 1
ATOM 581 N N . THR A 1 79 ? -7.808 3.845 11.065 1.00 95.56 79 THR A N 1
ATOM 582 C CA . THR A 1 79 ? -6.440 3.355 10.884 1.00 95.56 79 THR A CA 1
ATOM 583 C C . THR A 1 79 ? -6.308 1.894 11.298 1.00 95.56 79 THR A C 1
ATOM 585 O O . THR A 1 79 ? -7.045 1.384 12.138 1.00 95.56 79 THR A O 1
ATOM 588 N N . GLN A 1 80 ? -5.280 1.218 10.781 1.00 96.31 80 GLN A N 1
ATOM 589 C CA . GLN A 1 80 ? -4.948 -0.153 11.192 1.00 96.31 80 GLN A CA 1
ATOM 590 C C . GLN A 1 80 ? -4.634 -0.275 12.698 1.00 96.31 80 GLN A C 1
ATOM 592 O O . GLN A 1 80 ? -4.787 -1.348 13.272 1.00 96.31 80 GLN A O 1
ATOM 597 N N . ARG A 1 81 ? -4.191 0.807 13.358 1.00 96.25 81 ARG A N 1
ATOM 598 C CA . ARG A 1 81 ? -3.924 0.796 14.808 1.00 96.25 81 ARG A CA 1
ATOM 599 C C . ARG A 1 81 ? -5.213 0.726 15.625 1.00 96.25 81 ARG A C 1
ATOM 601 O O . ARG A 1 81 ? -5.201 0.140 16.701 1.00 96.25 81 ARG A O 1
ATOM 608 N N . GLU A 1 82 ? -6.288 1.324 15.121 1.00 95.38 82 GLU A N 1
ATOM 609 C CA . GLU A 1 82 ? -7.613 1.317 15.750 1.00 95.38 82 GLU A CA 1
ATOM 610 C C . GLU A 1 82 ? -8.411 0.071 15.351 1.00 95.38 82 GLU A C 1
ATOM 612 O O . GLU A 1 82 ? -9.067 -0.534 16.195 1.00 95.38 82 GLU A O 1
ATOM 617 N N . ALA A 1 83 ? -8.301 -0.346 14.086 1.00 95.44 83 ALA A N 1
ATOM 618 C CA . ALA A 1 83 ? -8.969 -1.514 13.519 1.00 95.44 83 ALA A CA 1
ATOM 619 C C . ALA A 1 83 ? -7.958 -2.443 12.811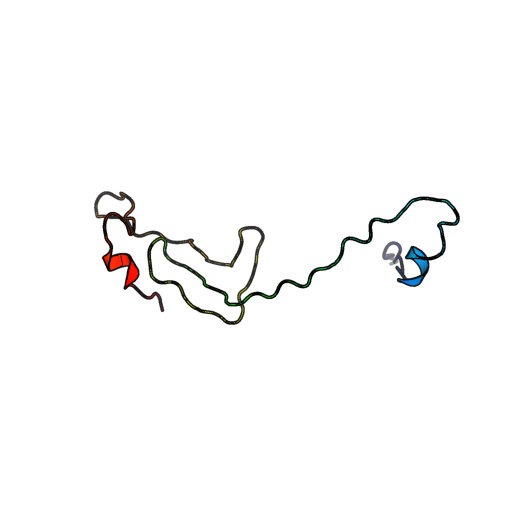 1.00 95.44 83 ALA A C 1
ATOM 621 O O . ALA A 1 83 ? -7.794 -2.377 11.587 1.00 95.44 83 ALA A O 1
ATOM 622 N N . PRO A 1 84 ? -7.273 -3.341 13.548 1.00 96.50 84 PRO A N 1
ATOM 623 C CA . PRO A 1 84 ? -6.282 -4.262 12.979 1.00 96.50 84 PRO A CA 1
ATOM 624 C C . PRO A 1 84 ? -6.822 -5.165 11.864 1.00 96.50 84 PRO A C 1
ATOM 626 O O . PRO A 1 84 ? -6.060 -5.607 11.008 1.00 96.50 84 PRO A O 1
ATOM 629 N N . GLN A 1 85 ? -8.134 -5.409 11.837 1.00 96.31 85 GLN A N 1
ATOM 630 C CA . GLN A 1 85 ? -8.821 -6.194 10.809 1.00 96.31 85 GLN A CA 1
ATOM 631 C C . GLN A 1 85 ? -8.706 -5.567 9.416 1.00 96.31 85 GLN A C 1
ATOM 633 O O . GLN A 1 85 ? -8.801 -6.278 8.423 1.00 96.31 85 GLN A O 1
ATOM 638 N N . LEU A 1 86 ? -8.439 -4.259 9.313 1.00 96.12 86 LEU A N 1
ATOM 639 C CA . LEU A 1 86 ? -8.169 -3.628 8.019 1.00 96.12 86 LEU A CA 1
ATOM 640 C C . LEU A 1 86 ? -7.003 -4.321 7.298 1.00 96.12 86 LEU A C 1
ATOM 642 O O . LEU A 1 86 ? -7.060 -4.488 6.085 1.00 96.12 86 LEU A O 1
ATOM 646 N N . ALA A 1 87 ? -6.014 -4.841 8.038 1.00 95.56 87 ALA A N 1
ATOM 647 C CA . ALA A 1 87 ? -4.881 -5.586 7.487 1.00 95.56 87 ALA A CA 1
ATOM 648 C C . ALA A 1 87 ? -5.271 -6.830 6.672 1.00 95.56 87 ALA A C 1
ATOM 650 O O . ALA A 1 87 ? -4.468 -7.300 5.874 1.00 95.56 87 ALA A O 1
ATOM 651 N N . THR A 1 88 ? -6.464 -7.388 6.899 1.00 95.62 88 THR A N 1
ATOM 652 C CA . THR A 1 88 ? -6.938 -8.603 6.223 1.00 95.62 88 THR A CA 1
ATOM 653 C C . THR A 1 88 ? -7.852 -8.299 5.042 1.00 95.62 88 THR A C 1
ATOM 655 O O . THR A 1 88 ? -8.280 -9.219 4.351 1.00 95.62 88 THR A O 1
ATOM 658 N N . VAL A 1 89 ? -8.186 -7.027 4.813 1.00 94.81 89 VAL A N 1
ATOM 659 C CA . VAL A 1 89 ? -8.999 -6.605 3.672 1.00 94.81 89 VAL A CA 1
ATOM 660 C C . VAL A 1 89 ? -8.092 -6.529 2.451 1.00 94.81 89 VAL A C 1
ATOM 662 O O . VAL A 1 89 ? -7.232 -5.652 2.371 1.00 94.81 89 VAL A O 1
ATOM 665 N N . CYS A 1 90 ? -8.285 -7.462 1.522 1.00 91.69 90 CYS A N 1
ATOM 666 C CA . CYS A 1 90 ? -7.603 -7.494 0.235 1.00 91.69 90 CYS A CA 1
ATOM 667 C C . CYS A 1 90 ? -8.525 -6.869 -0.821 1.00 91.69 90 CYS A C 1
ATOM 669 O O . CYS A 1 90 ? -9.561 -7.467 -1.111 1.00 91.69 90 CYS A O 1
ATOM 671 N N . PRO A 1 91 ? -8.209 -5.675 -1.350 1.00 81.62 91 PRO A N 1
ATOM 672 C CA . PRO A 1 91 ? -8.945 -5.132 -2.484 1.00 81.62 91 PRO A CA 1
ATOM 673 C C . PRO A 1 91 ? -8.686 -5.997 -3.730 1.00 81.62 91 PRO A C 1
ATOM 675 O O . PRO A 1 91 ? -7.561 -6.457 -3.924 1.00 81.62 91 PRO A O 1
ATOM 678 N N . GLU A 1 92 ? -9.730 -6.252 -4.520 1.00 67.25 92 GLU A N 1
ATOM 679 C CA . GLU A 1 92 ? -9.668 -6.980 -5.801 1.00 67.25 92 GLU A CA 1
ATOM 680 C C . GLU A 1 92 ? -9.555 -6.039 -7.005 1.00 67.25 92 GLU A C 1
ATOM 682 O O . GLU A 1 92 ? -10.089 -4.906 -6.926 1.00 67.25 92 GLU A O 1
#

Radius of gyration: 24.92 Å; Cα contacts (8 Å, |Δi|>4): 88; chains: 1; bounding box: 62×36×64 Å